Protein AF-B7FHS8-F1 (afdb_monomer)

Organism: Medicago truncatula (NCBI:txid3880)

Radius of gyration: 16.81 Å; Cα contacts (8 Å, |Δi|>4): 198; chains: 1; bounding box: 44×31×42 Å

pLDDT: mean 74.79, std 21.02, range [23.14, 94.5]

Solvent-accessible surface area (backbone atoms only — not comparable to full-atom values): 9721 Å² total; per-residue (Å²): 97,50,66,50,71,53,38,68,52,87,91,46,97,74,37,29,93,66,40,66,80,60,49,62,92,83,32,50,47,72,76,22,62,62,56,52,64,51,77,44,52,55,69,56,52,48,52,46,67,76,44,47,94,76,57,73,77,55,83,45,67,48,57,22,57,35,58,73,45,71,89,46,100,70,90,85,82,77,78,61,73,42,45,20,51,63,85,67,43,37,55,55,37,33,74,72,74,40,55,26,77,37,44,44,40,79,94,52,69,16,61,68,60,43,76,63,44,35,53,47,36,52,76,66,15,30,76,55,98,82,54,77,72,75,74,57,67,85,72,90,70,92,76,91,85,61,71,42,56,56,51,84,77,72,81,80,121

Secondary structure (DSSP, 8-state):
-B--B----TTSTT--TTGGGG-STT-BPPSB--SS-EEE-HHHHHHHHHHTTTSPPPSSHHHHHHHHHTTS--------TTEE-STTHHHHHHHTT----EE--GGGTT-TTHHHHHHHHHHHHS--TT---------S---SS-PEEE-GGGG--

Foldseek 3Di:
DDKAAAACDPPDPQHWVVSCVQPDHRGIQDDWDFAFKDWDDPVLVVVCVVCVVVQDDISDNRSSSRVVPPPPPDDDDDDCQQEAEPPPRLQVCQVVVGAHQAYAYPVVRRPPVRVVRNVVSCVRRHPDPPPPPPAPPPPPDDDDDDIYMDGPVSVPD

InterPro domains:
  IPR002659 Glycosyl transferase, family 31 [PF01762] (1-79)

Structure (mmCIF, N/CA/C/O backbone):
data_AF-B7FHS8-F1
#
_entry.id   AF-B7FHS8-F1
#
loop_
_atom_site.group_PDB
_atom_site.id
_atom_site.type_symbol
_atom_site.label_atom_id
_atom_site.label_alt_id
_atom_site.label_comp_id
_atom_site.label_asym_id
_atom_site.label_entity_id
_atom_site.label_seq_id
_atom_site.pdbx_PDB_ins_code
_atom_site.Cartn_x
_atom_site.Cartn_y
_atom_site.Cartn_z
_atom_site.occupancy
_atom_site.B_iso_or_equiv
_atom_site.auth_seq_id
_atom_site.auth_comp_id
_atom_site.auth_asym_id
_atom_site.auth_atom_id
_atom_site.pdbx_PDB_model_num
ATOM 1 N N . MET A 1 1 ? -5.056 -7.783 -5.333 1.00 84.19 1 MET A N 1
ATOM 2 C CA . MET A 1 1 ? -3.941 -7.962 -4.362 1.00 84.19 1 MET A CA 1
ATOM 3 C C . MET A 1 1 ? -2.734 -8.632 -5.019 1.00 84.19 1 MET A C 1
ATOM 5 O O . MET A 1 1 ? -2.921 -9.353 -5.997 1.00 84.19 1 MET A O 1
ATOM 9 N N . LYS A 1 2 ? -1.511 -8.455 -4.486 1.00 85.69 2 LYS A N 1
ATOM 10 C CA . LYS A 1 2 ? -0.290 -9.116 -5.005 1.00 85.69 2 LYS A CA 1
ATOM 11 C C . LYS A 1 2 ? 0.631 -9.667 -3.908 1.00 85.69 2 LYS A C 1
ATOM 13 O O . LYS A 1 2 ? 0.546 -9.265 -2.753 1.00 85.69 2 LYS A O 1
ATOM 18 N N . SER A 1 3 ? 1.564 -10.522 -4.335 1.00 87.25 3 SER A N 1
ATOM 19 C CA . SER A 1 3 ? 2.794 -10.886 -3.616 1.00 87.25 3 SER A CA 1
ATOM 20 C C . SER A 1 3 ? 3.949 -10.890 -4.621 1.00 87.25 3 SER A C 1
ATOM 22 O O . SER A 1 3 ? 4.053 -11.792 -5.455 1.00 87.25 3 SER A O 1
ATOM 24 N N . GLY A 1 4 ? 4.768 -9.839 -4.592 1.00 88.06 4 GLY A N 1
ATOM 25 C CA . GLY A 1 4 ? 5.897 -9.634 -5.507 1.00 88.06 4 GLY A CA 1
ATOM 26 C C . GLY A 1 4 ? 7.252 -9.819 -4.821 1.00 88.06 4 GLY A C 1
ATOM 27 O O . GLY A 1 4 ? 7.293 -9.876 -3.591 1.00 88.06 4 GLY A O 1
ATOM 28 N N . PRO A 1 5 ? 8.351 -9.924 -5.590 1.00 92.25 5 PRO A N 1
ATOM 29 C CA . PRO A 1 5 ? 9.697 -9.990 -5.025 1.00 92.25 5 PRO A CA 1
ATOM 30 C C . PRO A 1 5 ? 10.024 -8.713 -4.245 1.00 92.25 5 PRO A C 1
ATOM 32 O O . PRO A 1 5 ? 9.641 -7.618 -4.661 1.00 92.25 5 PRO A O 1
ATOM 35 N N . VAL A 1 6 ? 10.753 -8.860 -3.141 1.00 94.19 6 VAL A N 1
ATOM 36 C CA . VAL A 1 6 ? 11.310 -7.724 -2.399 1.00 94.19 6 VAL A CA 1
ATOM 37 C C . VAL A 1 6 ? 12.499 -7.172 -3.175 1.00 94.19 6 VAL A C 1
ATOM 39 O O . VAL A 1 6 ? 13.426 -7.905 -3.521 1.00 94.19 6 VAL A O 1
ATOM 42 N N . LEU A 1 7 ? 12.470 -5.878 -3.486 1.00 91.94 7 LEU A N 1
ATOM 43 C CA . LEU A 1 7 ? 13.485 -5.255 -4.328 1.00 91.94 7 LEU A CA 1
ATOM 44 C C . LEU 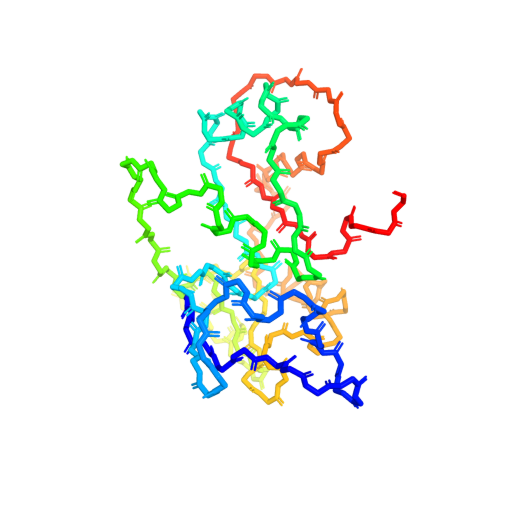A 1 7 ? 14.651 -4.717 -3.482 1.00 91.94 7 LEU A C 1
ATOM 46 O O . LEU A 1 7 ? 14.655 -3.569 -3.043 1.00 91.94 7 LEU A O 1
ATOM 50 N N . SER A 1 8 ? 15.670 -5.551 -3.271 1.00 91.31 8 SER A N 1
ATOM 51 C CA . SER A 1 8 ? 16.859 -5.235 -2.457 1.00 91.31 8 SER A CA 1
ATOM 52 C C . SER A 1 8 ? 17.888 -4.330 -3.147 1.00 91.31 8 SER A C 1
ATOM 54 O O . SER A 1 8 ? 18.749 -3.746 -2.489 1.00 91.31 8 SER A O 1
ATOM 56 N N . ARG A 1 9 ? 17.829 -4.197 -4.476 1.00 91.81 9 ARG A N 1
ATOM 57 C CA . ARG A 1 9 ? 18.802 -3.409 -5.239 1.00 91.81 9 ARG A CA 1
ATOM 58 C C . ARG A 1 9 ? 18.475 -1.916 -5.214 1.00 91.81 9 ARG A C 1
ATOM 60 O O . ARG A 1 9 ? 17.352 -1.535 -5.506 1.00 91.81 9 ARG A O 1
ATOM 67 N N . LYS A 1 10 ? 19.475 -1.068 -4.963 1.00 90.00 10 LYS A N 1
ATOM 68 C CA . LYS A 1 10 ? 19.312 0.398 -4.859 1.00 90.00 10 LYS A CA 1
ATOM 69 C C . LYS A 1 10 ? 18.961 1.110 -6.171 1.00 90.00 10 LYS A C 1
ATOM 71 O O . LYS A 1 10 ? 18.537 2.257 -6.132 1.00 90.00 10 LYS A O 1
ATOM 76 N N . ASP A 1 11 ? 19.171 0.470 -7.319 1.00 91.00 11 ASP A N 1
ATOM 77 C CA . ASP A 1 11 ? 19.002 1.064 -8.652 1.00 91.00 11 ASP A CA 1
ATOM 78 C C . ASP A 1 11 ? 17.592 0.895 -9.241 1.00 91.00 11 ASP A C 1
ATOM 80 O O . ASP A 1 11 ? 17.339 1.302 -10.374 1.00 91.00 11 ASP A O 1
ATOM 84 N N . VAL A 1 12 ? 16.659 0.312 -8.485 1.00 87.62 12 VAL A N 1
ATOM 85 C CA . VAL A 1 12 ? 15.277 0.091 -8.931 1.00 87.62 12 VAL A CA 1
ATOM 86 C C . VAL A 1 12 ? 14.306 1.039 -8.228 1.00 87.62 12 VAL A C 1
ATOM 88 O O . VAL A 1 12 ? 14.482 1.382 -7.063 1.00 87.62 12 VAL A O 1
ATOM 91 N N . LYS A 1 13 ? 13.245 1.442 -8.940 1.00 81.50 13 LYS A N 1
ATOM 92 C CA . LYS A 1 13 ? 12.278 2.466 -8.498 1.00 81.50 13 LYS A CA 1
ATOM 93 C C . LYS A 1 13 ? 11.674 2.207 -7.111 1.00 81.50 13 LYS A C 1
ATOM 95 O O . LYS A 1 13 ? 11.480 3.148 -6.357 1.00 81.50 13 LYS A O 1
ATOM 100 N N . TYR A 1 14 ? 11.372 0.948 -6.806 1.00 85.19 14 TYR A N 1
ATOM 101 C CA . TYR A 1 14 ? 10.695 0.531 -5.574 1.00 85.19 14 TYR A CA 1
ATOM 102 C C . TYR A 1 14 ? 11.651 -0.206 -4.629 1.00 85.19 14 TYR A C 1
ATOM 104 O O . TYR A 1 14 ? 11.275 -1.200 -4.010 1.00 85.19 14 TYR A O 1
ATOM 112 N N . HIS A 1 15 ? 12.917 0.225 -4.586 1.00 91.00 15 HIS A N 1
ATOM 113 C CA . HIS A 1 15 ? 13.902 -0.334 -3.669 1.00 91.00 15 HIS A CA 1
ATOM 114 C C . HIS A 1 15 ? 13.401 -0.254 -2.222 1.00 91.00 15 HIS A C 1
ATOM 116 O O . HIS A 1 15 ? 13.015 0.815 -1.760 1.00 91.00 15 HIS A O 1
ATOM 122 N N . GLU A 1 16 ? 13.458 -1.376 -1.507 1.00 93.62 16 GLU A N 1
ATOM 123 C CA . GLU A 1 16 ? 13.179 -1.448 -0.076 1.00 93.62 16 GLU A CA 1
ATOM 124 C C . GLU A 1 16 ? 14.501 -1.485 0.709 1.00 93.62 16 GLU A C 1
ATOM 126 O O . GLU A 1 16 ? 15.185 -2.514 0.695 1.00 93.62 16 GLU A O 1
ATOM 131 N N . PRO A 1 17 ? 14.896 -0.390 1.389 1.00 93.50 17 PRO A N 1
ATOM 132 C CA . PRO A 1 17 ? 16.143 -0.334 2.151 1.00 93.50 1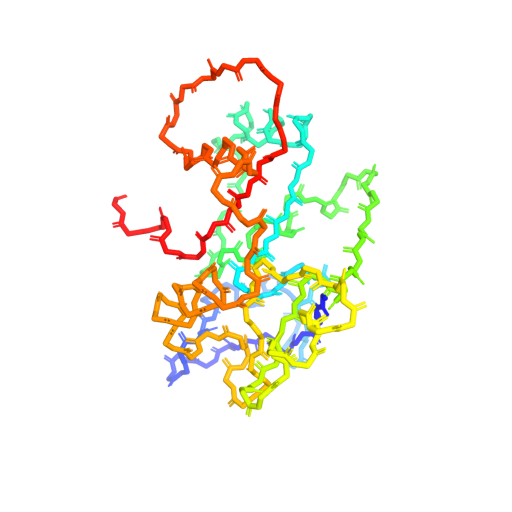7 PRO A CA 1
ATOM 133 C C . PRO A 1 17 ? 16.202 -1.376 3.268 1.00 93.50 17 PRO A C 1
ATOM 135 O O . PRO A 1 17 ? 17.276 -1.884 3.591 1.00 93.50 17 PRO A O 1
ATOM 138 N N . GLU A 1 18 ? 15.048 -1.725 3.837 1.00 94.31 18 GLU A N 1
ATOM 139 C CA . GLU A 1 18 ? 14.930 -2.701 4.914 1.00 94.31 18 GLU A CA 1
ATOM 140 C C . GLU A 1 18 ? 14.512 -4.086 4.400 1.00 94.31 18 GLU A C 1
ATOM 142 O O . GLU A 1 18 ? 13.861 -4.850 5.112 1.00 94.31 18 GLU A O 1
ATOM 147 N N . PHE A 1 19 ? 14.913 -4.442 3.170 1.00 93.00 19 PHE A N 1
ATOM 148 C CA . PHE A 1 19 ? 14.553 -5.713 2.524 1.00 93.00 19 PHE A CA 1
ATOM 149 C C . PHE A 1 19 ? 14.855 -6.947 3.390 1.00 93.00 19 PHE A C 1
ATOM 151 O O . PHE A 1 19 ? 14.131 -7.937 3.329 1.00 93.00 19 PHE A O 1
ATOM 158 N N . TRP A 1 20 ? 15.893 -6.874 4.228 1.00 92.56 20 TRP A N 1
ATOM 159 C CA . TRP A 1 20 ? 16.312 -7.937 5.143 1.00 92.56 20 TRP A CA 1
ATOM 160 C C . TRP A 1 20 ? 15.251 -8.287 6.203 1.00 92.56 20 TRP A C 1
ATOM 162 O O . TRP A 1 20 ? 15.263 -9.393 6.738 1.00 92.56 20 TRP A O 1
ATOM 172 N N . LYS A 1 21 ? 14.294 -7.391 6.493 1.00 94.25 21 LYS A N 1
ATOM 173 C CA . LYS A 1 21 ? 13.159 -7.674 7.393 1.00 94.25 21 LYS A CA 1
ATOM 174 C C . LYS A 1 21 ? 12.150 -8.655 6.792 1.00 94.25 21 LYS A C 1
ATOM 176 O O . LYS A 1 21 ? 11.369 -9.256 7.523 1.00 94.25 21 LYS A O 1
ATOM 181 N N . PHE A 1 22 ? 12.181 -8.846 5.474 1.00 93.44 22 PHE A N 1
ATOM 182 C CA . PHE A 1 22 ? 11.322 -9.783 4.748 1.00 93.44 22 PHE A CA 1
ATOM 183 C C . PHE A 1 22 ? 11.985 -11.162 4.561 1.00 93.44 22 PHE A C 1
ATOM 185 O O . PHE A 1 22 ? 11.486 -12.011 3.818 1.00 93.44 22 PHE A O 1
ATOM 192 N N . GLY A 1 23 ? 13.103 -11.400 5.252 1.00 92.69 23 GLY A N 1
ATOM 193 C CA . GLY A 1 23 ? 13.878 -12.635 5.222 1.00 92.69 23 GLY A CA 1
ATOM 194 C C . GLY A 1 23 ? 15.058 -12.567 4.253 1.00 92.69 23 GLY A C 1
ATOM 195 O O . GLY A 1 23 ? 15.755 -11.557 4.181 1.00 92.69 23 GLY A O 1
ATOM 196 N N . GLU A 1 24 ? 15.315 -13.668 3.552 1.00 89.81 24 GLU A N 1
ATOM 197 C CA . GLU A 1 24 ? 16.479 -13.822 2.678 1.00 89.81 24 GLU A CA 1
ATOM 198 C C . GLU A 1 24 ? 16.276 -13.182 1.298 1.00 89.81 24 GLU A C 1
ATOM 200 O O . GLU A 1 24 ? 15.163 -12.865 0.868 1.00 89.81 24 GLU A O 1
ATOM 205 N N . GLU A 1 25 ? 17.381 -12.990 0.580 1.00 85.00 25 GLU A N 1
ATOM 206 C CA . GLU A 1 25 ? 17.345 -12.484 -0.787 1.00 85.00 25 GLU A CA 1
ATOM 207 C C . GLU A 1 25 ? 16.526 -13.414 -1.699 1.00 85.00 25 GLU A C 1
ATOM 209 O O . GLU A 1 25 ? 16.683 -14.632 -1.687 1.00 85.00 25 GLU A O 1
ATOM 214 N N . GLY A 1 26 ? 15.631 -12.828 -2.498 1.00 86.19 26 GLY A N 1
ATOM 215 C CA . GLY A 1 26 ? 14.687 -13.574 -3.338 1.00 86.19 26 GLY A CA 1
ATOM 216 C C . GLY A 1 26 ? 13.326 -13.831 -2.685 1.00 86.19 26 GLY A C 1
ATOM 217 O O . GLY A 1 26 ? 12.400 -14.271 -3.375 1.00 86.19 26 GLY A O 1
ATOM 218 N N . ASN A 1 27 ? 13.159 -13.494 -1.401 1.00 92.81 27 ASN A N 1
ATOM 219 C CA . ASN A 1 27 ? 11.854 -13.534 -0.755 1.00 92.81 27 ASN A CA 1
ATOM 220 C C . ASN A 1 27 ? 10.860 -12.549 -1.378 1.00 92.81 27 ASN A C 1
ATOM 222 O O . ASN A 1 27 ? 11.199 -11.571 -2.054 1.00 92.81 27 ASN A O 1
ATOM 226 N N . LYS A 1 28 ? 9.583 -12.842 -1.140 1.00 93.75 28 LYS A N 1
ATOM 227 C CA . LYS A 1 28 ? 8.456 -12.024 -1.580 1.00 93.75 28 LYS A CA 1
ATOM 228 C C . LYS A 1 28 ? 7.884 -11.253 -0.403 1.00 93.75 28 LYS A C 1
ATOM 230 O O . LYS A 1 28 ? 7.900 -11.739 0.725 1.00 93.75 28 LYS A O 1
ATOM 235 N N . TYR A 1 29 ? 7.308 -10.091 -0.690 1.00 92.25 29 TYR A N 1
ATOM 236 C CA . TYR A 1 29 ? 6.439 -9.417 0.263 1.00 92.25 29 TYR A CA 1
ATOM 237 C C . TYR A 1 29 ? 5.284 -10.342 0.665 1.00 92.25 29 TYR A C 1
ATOM 239 O O . TYR A 1 29 ? 4.790 -11.137 -0.149 1.00 92.25 29 TYR A O 1
ATOM 247 N N . PHE A 1 30 ? 4.799 -10.178 1.895 1.00 91.62 30 PHE A N 1
ATOM 248 C CA . PHE A 1 30 ? 3.501 -10.716 2.293 1.00 91.62 30 PHE A CA 1
ATOM 249 C C . PHE A 1 30 ? 2.410 -10.212 1.341 1.00 91.62 30 PHE A C 1
ATOM 251 O O . PHE A 1 30 ? 2.581 -9.222 0.624 1.00 91.62 30 PHE A O 1
ATOM 258 N N . ARG A 1 31 ? 1.282 -10.917 1.284 1.00 89.56 31 ARG A N 1
ATOM 259 C CA . ARG A 1 31 ? 0.183 -10.532 0.398 1.00 89.56 31 ARG A CA 1
ATOM 260 C C . ARG A 1 31 ? -0.425 -9.210 0.872 1.00 89.56 31 ARG A C 1
ATOM 262 O O . ARG A 1 31 ? -0.886 -9.137 2.000 1.00 89.56 31 ARG A O 1
ATOM 269 N N . HIS A 1 32 ? -0.436 -8.198 0.010 1.00 89.38 32 HIS A N 1
ATOM 270 C CA . HIS A 1 32 ? -0.971 -6.866 0.313 1.00 89.38 32 HIS A CA 1
ATOM 271 C C . HIS A 1 32 ? -1.855 -6.337 -0.825 1.00 89.38 32 HIS A C 1
ATOM 273 O O . HIS A 1 32 ? -1.823 -6.836 -1.965 1.00 89.38 32 HIS A O 1
ATOM 279 N N . ALA A 1 33 ? -2.694 -5.352 -0.494 1.00 86.94 33 ALA A N 1
ATOM 280 C CA . ALA A 1 33 ? -3.403 -4.549 -1.483 1.00 86.94 33 ALA A CA 1
ATOM 281 C C . ALA A 1 33 ? -2.382 -3.763 -2.312 1.00 86.94 33 ALA A C 1
ATOM 283 O O . ALA A 1 33 ? -1.333 -3.396 -1.811 1.00 86.94 33 ALA A O 1
ATOM 284 N N . THR A 1 34 ? -2.639 -3.577 -3.600 1.00 80.62 34 THR A N 1
ATOM 285 C CA . THR A 1 34 ? -1.729 -2.870 -4.507 1.00 80.62 34 THR A CA 1
ATOM 286 C C . THR A 1 34 ? -2.559 -2.275 -5.631 1.00 80.62 34 THR A C 1
ATOM 288 O O . THR A 1 34 ? -3.580 -2.859 -6.009 1.00 80.62 34 THR A O 1
ATOM 291 N N . GLY A 1 35 ? -2.099 -1.169 -6.199 1.00 72.75 35 GLY A N 1
ATOM 292 C CA . GLY A 1 35 ? -2.804 -0.454 -7.255 1.00 72.75 35 GLY A CA 1
ATOM 293 C C . GLY A 1 35 ? -3.132 0.970 -6.832 1.00 72.75 35 GLY A C 1
ATOM 294 O O . GLY A 1 35 ? -2.537 1.493 -5.899 1.00 72.75 35 GLY A O 1
ATOM 295 N N . GLN A 1 36 ? -4.058 1.593 -7.557 1.00 70.31 36 GLN A N 1
ATOM 296 C CA . GLN A 1 36 ? -4.402 3.007 -7.376 1.00 70.31 36 GLN A CA 1
ATOM 297 C C . GLN A 1 36 ? -5.336 3.258 -6.193 1.00 70.31 36 GLN A C 1
ATOM 299 O O . GLN A 1 36 ? -5.424 4.387 -5.727 1.00 70.31 36 GLN A O 1
ATOM 304 N N . ILE A 1 37 ? -6.060 2.228 -5.754 1.00 75.81 37 ILE A N 1
ATOM 305 C CA . ILE A 1 37 ? -7.092 2.357 -4.737 1.00 75.81 37 ILE A CA 1
ATOM 306 C C . ILE A 1 37 ? -7.123 1.122 -3.846 1.00 75.81 37 ILE A C 1
ATOM 308 O O . ILE A 1 37 ? -6.963 -0.014 -4.303 1.00 75.81 37 ILE A O 1
ATOM 312 N N . TYR A 1 38 ? -7.354 1.363 -2.568 1.00 82.19 38 TYR A N 1
ATOM 313 C CA . TYR A 1 38 ? -7.749 0.369 -1.588 1.00 82.19 38 TYR A CA 1
ATOM 314 C C . TYR A 1 38 ? -8.637 1.053 -0.553 1.00 82.19 38 TYR A C 1
ATOM 316 O O . TYR A 1 38 ? -8.512 2.255 -0.314 1.00 82.19 38 TYR A O 1
ATOM 324 N N . ALA A 1 39 ? -9.545 0.277 0.029 1.00 84.00 39 ALA A N 1
ATOM 325 C CA . ALA A 1 39 ? -10.451 0.733 1.068 1.00 84.00 39 ALA A CA 1
ATOM 326 C C . ALA A 1 39 ? -10.171 -0.028 2.361 1.00 84.00 39 ALA A C 1
ATOM 328 O O . ALA A 1 39 ? -9.850 -1.220 2.337 1.00 84.00 39 ALA A O 1
ATOM 329 N N . ILE A 1 40 ? -10.314 0.664 3.484 1.00 85.94 40 ILE A N 1
ATOM 330 C CA . ILE A 1 40 ? -10.258 0.069 4.817 1.00 85.94 40 ILE A CA 1
ATOM 331 C C . ILE A 1 40 ? -11.521 0.437 5.593 1.00 85.94 40 ILE A C 1
ATOM 333 O O . ILE A 1 40 ? -12.131 1.484 5.361 1.00 85.94 40 ILE A O 1
ATOM 337 N N . SER A 1 41 ? -11.929 -0.432 6.518 1.00 87.50 41 SER A N 1
ATOM 338 C CA . SER A 1 41 ? -13.056 -0.139 7.401 1.00 87.50 41 SER A CA 1
ATOM 339 C C . SER A 1 41 ? -12.719 0.993 8.377 1.00 87.50 41 SER A C 1
ATOM 341 O O . SER A 1 41 ? -11.553 1.231 8.706 1.00 87.50 41 SER A O 1
ATOM 343 N N . LYS A 1 42 ? -13.757 1.660 8.892 1.00 86.19 42 LYS A N 1
ATOM 344 C CA . LYS A 1 42 ? -13.653 2.708 9.922 1.00 86.19 42 LYS A CA 1
ATOM 345 C C . LYS A 1 42 ? -12.866 2.246 11.151 1.00 86.19 42 LYS A C 1
ATOM 347 O O . LYS A 1 42 ? -12.054 3.003 11.683 1.00 86.19 42 LYS A O 1
ATOM 352 N N . ASP A 1 43 ? -13.051 0.996 11.563 1.00 87.62 43 ASP A N 1
ATOM 353 C CA . ASP A 1 43 ? -12.345 0.419 12.709 1.00 87.62 43 ASP A CA 1
ATOM 354 C C . ASP A 1 43 ? -10.842 0.286 12.438 1.00 87.62 43 ASP A C 1
ATOM 356 O O . ASP A 1 43 ? -10.026 0.631 13.292 1.00 87.62 43 ASP A O 1
ATOM 360 N N . LEU A 1 44 ? -10.458 -0.137 11.227 1.00 89.56 44 LEU A N 1
ATOM 361 C CA . LEU A 1 44 ? -9.052 -0.220 10.828 1.00 89.56 44 LEU A CA 1
ATOM 362 C C . LEU A 1 44 ? -8.415 1.161 10.670 1.00 89.56 44 LEU A C 1
ATOM 364 O O . LEU A 1 44 ? -7.287 1.362 11.117 1.00 89.56 44 LEU A O 1
ATOM 368 N N . ALA A 1 45 ? -9.137 2.128 10.100 1.00 89.06 45 ALA A N 1
ATOM 369 C CA . ALA A 1 45 ? -8.670 3.511 10.016 1.00 89.06 45 ALA A CA 1
ATOM 370 C C . ALA A 1 45 ? -8.439 4.107 11.417 1.00 89.06 45 ALA A C 1
ATOM 372 O O . ALA A 1 45 ? -7.403 4.718 11.683 1.00 89.06 45 ALA A O 1
ATOM 373 N N . THR A 1 46 ? -9.366 3.851 12.342 1.00 87.62 46 THR A N 1
ATOM 374 C CA . THR A 1 46 ? -9.262 4.269 13.746 1.00 87.62 46 THR A CA 1
ATOM 375 C C . THR A 1 46 ? -8.078 3.598 14.441 1.00 87.62 46 THR A C 1
ATOM 377 O O . THR A 1 46 ? -7.294 4.269 15.112 1.00 87.62 46 THR A O 1
ATOM 380 N N . TYR A 1 47 ? -7.895 2.289 14.237 1.00 90.25 47 TYR A N 1
ATOM 381 C CA . TYR A 1 47 ? -6.746 1.550 14.757 1.00 90.25 47 TYR A CA 1
ATOM 382 C C . TYR A 1 47 ? -5.422 2.157 14.281 1.00 90.25 47 TYR A C 1
ATOM 384 O O . TYR A 1 47 ? -4.528 2.382 15.101 1.00 90.25 47 TYR A O 1
ATOM 392 N N . ILE A 1 48 ? -5.307 2.470 12.986 1.00 91.38 48 ILE A N 1
ATOM 393 C CA . ILE A 1 48 ? -4.117 3.119 12.423 1.00 91.38 48 ILE A CA 1
ATOM 394 C C . ILE A 1 48 ? -3.892 4.482 13.071 1.00 91.38 48 ILE A C 1
ATOM 396 O O . ILE A 1 48 ? -2.782 4.757 13.517 1.00 91.38 48 ILE A O 1
ATOM 400 N N . SER A 1 49 ? -4.930 5.317 13.160 1.00 90.31 49 SER A N 1
ATOM 401 C CA . SER A 1 49 ? -4.837 6.665 13.733 1.00 90.31 49 SER A CA 1
ATOM 402 C C . SER A 1 49 ? -4.341 6.646 15.183 1.00 90.31 49 SER A C 1
ATOM 404 O O . SER A 1 49 ? -3.409 7.373 15.526 1.00 90.31 49 SER A O 1
ATOM 406 N N . ILE A 1 50 ? -4.894 5.760 16.017 1.00 91.75 50 ILE A N 1
ATOM 407 C CA . ILE A 1 50 ? -4.521 5.637 17.434 1.00 91.75 50 ILE A CA 1
ATOM 408 C C . ILE A 1 50 ? -3.088 5.110 17.597 1.00 91.75 50 ILE A C 1
ATOM 410 O O . ILE A 1 50 ? -2.350 5.576 18.465 1.00 91.75 50 ILE A O 1
ATOM 414 N N . ASN A 1 51 ? -2.682 4.139 16.775 1.00 93.00 51 ASN A N 1
ATOM 415 C CA . ASN A 1 51 ? -1.402 3.439 16.925 1.00 93.00 51 ASN A CA 1
ATOM 416 C C . ASN A 1 51 ? -0.292 3.989 16.014 1.00 93.00 51 ASN A C 1
ATOM 418 O O . ASN A 1 51 ? 0.821 3.466 16.018 1.00 93.00 51 ASN A O 1
ATOM 422 N N . GLN A 1 52 ? -0.550 5.065 15.266 1.00 90.12 52 GLN A N 1
ATOM 423 C CA . GLN A 1 52 ? 0.368 5.640 14.278 1.00 90.12 52 GLN A CA 1
ATOM 424 C C . GLN A 1 52 ? 1.827 5.800 14.758 1.00 90.12 52 GLN A C 1
ATOM 426 O O . GLN A 1 52 ? 2.720 5.514 13.957 1.00 90.12 52 GLN A O 1
ATOM 431 N N . PRO A 1 53 ? 2.123 6.193 16.019 1.00 92.81 53 PRO A N 1
ATOM 432 C CA . PRO A 1 53 ? 3.503 6.341 16.493 1.00 92.81 53 PRO A CA 1
ATOM 433 C C . PRO A 1 53 ? 4.310 5.038 16.579 1.00 92.81 53 PRO A C 1
ATOM 435 O O . PRO A 1 53 ? 5.538 5.092 16.581 1.00 92.81 53 PRO A O 1
ATOM 438 N N . ILE A 1 54 ? 3.646 3.881 16.677 1.00 94.50 54 ILE A N 1
ATOM 439 C CA . ILE A 1 54 ? 4.297 2.562 16.785 1.00 94.50 54 ILE A CA 1
ATOM 440 C C . ILE A 1 54 ? 4.220 1.751 15.486 1.00 94.50 54 ILE A C 1
ATOM 442 O O . ILE A 1 54 ? 4.879 0.719 15.362 1.00 94.50 54 ILE A O 1
ATOM 446 N N . LEU A 1 55 ? 3.421 2.204 14.518 1.00 93.19 55 LEU A N 1
ATOM 447 C CA . LEU A 1 55 ? 3.271 1.549 13.226 1.00 93.19 55 LEU A CA 1
ATOM 448 C C . LEU A 1 55 ? 4.476 1.855 12.331 1.00 93.19 55 LEU A C 1
ATOM 450 O O . LEU A 1 55 ? 4.699 2.991 11.907 1.00 93.19 55 LEU A O 1
ATOM 454 N N . HIS A 1 56 ? 5.262 0.817 12.038 1.00 94.44 56 HIS A N 1
ATOM 455 C CA . HIS A 1 56 ? 6.450 0.929 11.193 1.00 94.44 56 HIS A CA 1
ATOM 456 C C . HIS A 1 56 ? 6.071 1.253 9.746 1.00 94.44 56 HIS A C 1
ATOM 458 O O . HIS A 1 56 ? 5.200 0.601 9.170 1.00 94.44 56 HIS A O 1
ATOM 464 N N . LYS A 1 57 ? 6.746 2.235 9.146 1.00 93.38 57 LYS A N 1
ATOM 465 C CA . LYS A 1 57 ? 6.578 2.608 7.736 1.00 93.38 57 LYS A CA 1
ATOM 466 C C . LYS A 1 57 ? 7.741 2.047 6.919 1.00 93.38 57 LYS A C 1
ATOM 468 O O . LYS A 1 57 ? 8.900 2.315 7.224 1.00 93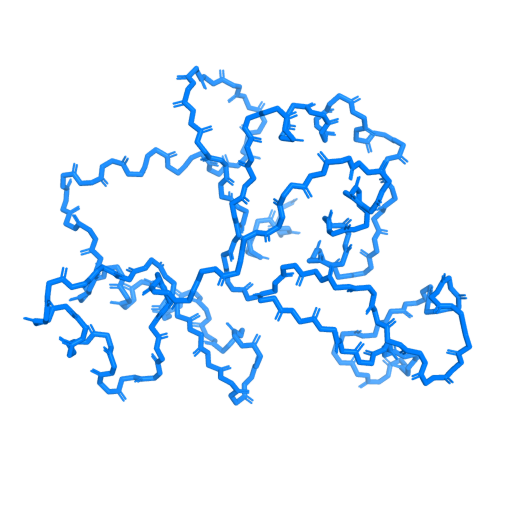.38 57 LYS A O 1
ATOM 473 N N . TYR A 1 58 ? 7.412 1.276 5.893 1.00 91.94 58 TYR A N 1
ATOM 474 C CA . TYR A 1 58 ? 8.335 0.803 4.863 1.00 91.94 58 TYR A CA 1
ATOM 475 C C . TYR A 1 58 ? 8.460 1.834 3.734 1.00 91.94 58 TYR A C 1
ATOM 477 O O . TYR A 1 58 ? 7.708 2.808 3.688 1.00 91.94 58 TYR A O 1
ATOM 485 N N . ALA A 1 59 ? 9.393 1.622 2.801 1.00 91.38 59 ALA A N 1
ATOM 486 C CA . ALA A 1 59 ? 9.605 2.557 1.693 1.00 91.38 59 ALA A CA 1
ATOM 487 C C . ALA A 1 59 ? 8.419 2.619 0.714 1.00 91.38 59 ALA A C 1
ATOM 489 O O . ALA A 1 59 ? 8.261 3.607 0.002 1.00 91.38 59 ALA A O 1
ATOM 490 N N . ASN A 1 60 ? 7.593 1.570 0.679 1.00 87.44 60 ASN A N 1
ATOM 491 C CA . ASN A 1 60 ? 6.396 1.481 -0.154 1.00 87.44 60 ASN A CA 1
ATOM 492 C C . ASN A 1 60 ? 5.142 1.591 0.734 1.00 87.44 60 ASN A C 1
ATOM 494 O O . ASN A 1 60 ? 5.049 0.893 1.754 1.00 87.44 60 ASN A O 1
ATOM 498 N N . GLU A 1 61 ? 4.176 2.452 0.387 1.00 88.00 61 GLU A N 1
ATOM 499 C CA . GLU A 1 61 ? 3.010 2.674 1.258 1.00 88.00 61 GLU A CA 1
ATOM 500 C C . GLU A 1 61 ? 2.055 1.481 1.302 1.00 88.00 61 GLU A C 1
ATOM 502 O O . GLU A 1 61 ? 1.552 1.139 2.371 1.00 88.00 61 GLU A O 1
ATOM 507 N N . ASP A 1 62 ? 1.878 0.795 0.172 1.00 87.25 62 ASP A N 1
ATOM 508 C CA . ASP A 1 62 ? 1.044 -0.402 0.061 1.00 87.25 62 ASP A CA 1
ATOM 509 C C . ASP A 1 62 ? 1.591 -1.559 0.920 1.00 87.25 62 ASP A C 1
ATOM 511 O O . ASP A 1 62 ? 0.838 -2.283 1.580 1.00 87.25 62 ASP A O 1
ATOM 515 N N . VAL A 1 63 ? 2.920 -1.669 1.000 1.00 91.62 63 VAL A N 1
ATOM 516 C CA . VAL A 1 63 ? 3.617 -2.561 1.935 1.00 91.62 63 VAL A CA 1
ATOM 517 C C . VAL A 1 63 ? 3.423 -2.093 3.379 1.00 91.62 63 VAL A C 1
ATOM 519 O O . VAL A 1 63 ? 3.095 -2.906 4.236 1.00 91.62 63 VAL A O 1
ATOM 522 N N . SER A 1 64 ? 3.572 -0.802 3.678 1.00 92.50 64 SER A N 1
ATOM 523 C CA . SER A 1 64 ? 3.358 -0.279 5.040 1.00 92.50 64 SER A CA 1
ATOM 524 C C . SER A 1 64 ? 1.972 -0.633 5.566 1.00 92.50 64 SER A C 1
ATOM 526 O O . SER A 1 64 ? 1.863 -1.298 6.597 1.00 92.50 64 SER A O 1
ATOM 528 N N . LEU A 1 65 ? 0.932 -0.299 4.804 1.00 92.25 65 LEU A N 1
ATOM 529 C CA . LEU A 1 65 ? -0.449 -0.590 5.158 1.00 92.25 65 LEU A CA 1
ATOM 530 C C . LEU A 1 65 ? -0.680 -2.085 5.375 1.00 92.25 65 LEU A C 1
ATOM 532 O O . LEU A 1 65 ? -1.210 -2.488 6.407 1.00 92.25 65 LEU A O 1
ATOM 536 N N . GLY A 1 66 ? -0.258 -2.919 4.421 1.00 92.00 66 GLY A N 1
ATOM 537 C CA . GLY A 1 66 ? -0.460 -4.355 4.551 1.00 92.00 66 GLY A CA 1
ATOM 538 C C . GLY A 1 66 ? 0.265 -4.930 5.772 1.00 92.00 66 GLY A C 1
ATOM 539 O O . GLY A 1 66 ? -0.260 -5.841 6.405 1.00 92.00 66 GLY A O 1
ATOM 540 N N . SER A 1 67 ? 1.418 -4.369 6.163 1.00 94.12 67 SER A N 1
ATOM 541 C CA . SER A 1 67 ? 2.169 -4.834 7.336 1.00 94.12 67 SER A CA 1
ATOM 542 C C . SER A 1 67 ? 1.433 -4.599 8.653 1.00 94.12 67 SER A C 1
ATOM 544 O O . SER A 1 67 ? 1.512 -5.435 9.553 1.00 94.12 67 SER A O 1
ATOM 546 N N . TRP A 1 68 ? 0.678 -3.502 8.751 1.00 94.25 68 TRP A N 1
ATOM 547 C CA . TRP A 1 68 ? -0.081 -3.147 9.952 1.00 94.25 68 TRP A CA 1
ATOM 548 C C . TRP A 1 68 ? -1.222 -4.125 10.226 1.00 94.25 68 TRP A C 1
ATOM 550 O O . TRP A 1 68 ? -1.680 -4.234 11.360 1.00 94.25 68 TRP A O 1
ATOM 560 N N . PHE A 1 69 ? -1.649 -4.866 9.203 1.00 92.06 69 PHE A N 1
ATOM 561 C CA . PHE A 1 69 ? -2.774 -5.788 9.282 1.00 92.06 69 PHE A CA 1
ATOM 562 C C . PHE A 1 69 ? -2.375 -7.265 9.387 1.00 92.06 69 PHE A C 1
ATOM 564 O O . PHE A 1 69 ? -3.233 -8.092 9.673 1.00 92.06 69 PHE A O 1
ATOM 571 N N . ILE A 1 70 ? -1.093 -7.624 9.229 1.00 91.38 70 ILE A N 1
ATOM 572 C CA . ILE A 1 70 ? -0.635 -9.033 9.279 1.00 91.38 70 ILE A CA 1
ATOM 573 C C . ILE A 1 70 ? -0.974 -9.712 10.609 1.00 91.38 70 ILE A C 1
ATOM 575 O O . ILE A 1 70 ? -1.287 -10.900 10.635 1.00 91.38 70 ILE A O 1
ATOM 579 N N . GLY A 1 71 ? -0.861 -8.974 11.714 1.00 91.50 71 GLY A N 1
ATOM 580 C CA . GLY A 1 71 ? -1.136 -9.484 13.057 1.00 91.50 71 GLY A CA 1
ATOM 581 C C . GLY A 1 71 ? -2.598 -9.365 13.488 1.00 91.50 71 GLY A C 1
ATOM 582 O O . GLY A 1 71 ? -2.905 -9.711 14.626 1.00 91.50 71 GLY A O 1
ATOM 583 N N . LEU A 1 72 ? -3.476 -8.842 12.627 1.00 93.56 72 LEU A N 1
ATOM 584 C CA . LEU A 1 72 ? -4.885 -8.611 12.929 1.00 93.56 72 LEU A CA 1
ATOM 585 C C . LEU A 1 72 ? -5.761 -9.661 12.241 1.00 93.56 72 LEU A C 1
ATOM 587 O O . LEU A 1 72 ? -5.461 -10.131 11.145 1.00 93.56 72 LEU A O 1
ATOM 591 N N . GLU A 1 73 ? -6.885 -9.999 12.867 1.00 93.31 73 GLU A N 1
ATOM 592 C CA . GLU A 1 73 ? -7.899 -10.869 12.270 1.00 93.31 73 GLU A CA 1
ATOM 593 C C . GLU A 1 73 ? -8.791 -10.052 11.324 1.00 93.31 73 GLU A C 1
ATOM 595 O O . GLU A 1 73 ? -9.887 -9.624 11.678 1.00 93.31 73 GLU A O 1
ATOM 600 N N . VAL A 1 74 ? -8.274 -9.773 10.124 1.00 90.69 74 VAL A N 1
ATOM 601 C CA . VAL A 1 74 ? -8.953 -8.967 9.099 1.00 90.69 74 VAL A CA 1
ATOM 602 C C . VAL A 1 74 ? -9.276 -9.776 7.844 1.00 90.69 74 VAL A C 1
ATOM 604 O O . VAL A 1 74 ? -8.462 -10.561 7.344 1.00 90.69 74 VAL A O 1
ATOM 607 N N . GLU A 1 75 ? -10.460 -9.542 7.284 1.00 90.19 75 GLU A N 1
ATOM 608 C CA . GLU A 1 75 ? -10.838 -10.097 5.989 1.00 90.19 75 GLU A CA 1
ATOM 609 C C . GLU A 1 75 ? -10.240 -9.257 4.854 1.00 90.19 75 GLU A C 1
ATOM 611 O O . GLU A 1 75 ? -10.445 -8.047 4.767 1.00 90.19 75 GLU A O 1
ATOM 616 N N . HIS A 1 76 ? -9.498 -9.914 3.963 1.00 87.25 76 HIS A N 1
ATOM 617 C CA . HIS A 1 76 ? -8.922 -9.279 2.785 1.00 87.25 76 HIS A CA 1
ATOM 618 C C . HIS A 1 76 ? -9.761 -9.604 1.547 1.00 87.25 76 HIS A C 1
ATOM 620 O O . HIS A 1 76 ? -9.796 -10.754 1.104 1.00 87.25 76 HIS A O 1
ATOM 626 N N . ILE A 1 77 ? -10.376 -8.582 0.953 1.00 86.69 77 ILE A N 1
ATOM 627 C CA . ILE A 1 77 ? -11.224 -8.711 -0.238 1.00 86.69 77 ILE A CA 1
ATOM 628 C C . ILE A 1 77 ? -10.442 -8.225 -1.470 1.00 86.69 77 ILE A C 1
ATOM 630 O O . ILE A 1 77 ? -9.948 -7.100 -1.504 1.00 86.69 77 ILE A O 1
ATOM 634 N N . ASP A 1 78 ? -10.304 -9.081 -2.490 1.00 84.00 78 ASP A N 1
ATOM 635 C CA . ASP A 1 78 ? -9.683 -8.742 -3.784 1.00 84.00 78 ASP A CA 1
ATOM 636 C C . ASP A 1 78 ? -10.768 -8.597 -4.858 1.00 84.00 78 ASP A C 1
ATOM 638 O O . ASP A 1 78 ? -10.957 -9.494 -5.683 1.00 84.00 78 ASP A O 1
ATOM 642 N N . ASP A 1 79 ? -11.497 -7.480 -4.822 1.00 80.12 79 ASP A N 1
ATOM 643 C CA . ASP A 1 79 ? -12.520 -7.170 -5.820 1.00 80.12 79 ASP A CA 1
ATOM 644 C C . ASP A 1 79 ? -11.928 -6.366 -6.986 1.00 80.12 79 ASP A C 1
ATOM 646 O O . ASP A 1 79 ? -11.410 -5.261 -6.832 1.00 80.12 79 ASP A O 1
ATOM 650 N N . ARG A 1 80 ? -11.998 -6.950 -8.184 1.00 76.94 80 ARG A N 1
ATOM 651 C CA . ARG A 1 80 ? -11.499 -6.349 -9.430 1.00 76.94 80 ARG A CA 1
ATOM 652 C C . ARG A 1 80 ? -12.611 -5.769 -10.294 1.00 76.94 80 ARG A C 1
ATOM 654 O O . ARG A 1 80 ? -12.311 -5.229 -11.358 1.00 76.94 80 ARG A O 1
ATOM 661 N N . SER A 1 81 ? -13.871 -5.905 -9.883 1.00 74.62 81 SER A N 1
ATOM 662 C CA . SER A 1 81 ? -15.017 -5.366 -10.616 1.00 74.62 81 SER A CA 1
ATOM 663 C C . SER A 1 81 ? -14.924 -3.843 -10.737 1.00 74.62 81 SER A C 1
ATOM 665 O O . SER A 1 81 ? -15.136 -3.317 -11.827 1.00 74.62 81 SER A O 1
ATOM 667 N N . MET A 1 82 ? -14.453 -3.182 -9.673 1.00 72.25 82 MET A N 1
ATOM 668 C CA . MET A 1 82 ? -14.280 -1.729 -9.558 1.00 72.25 82 MET A CA 1
ATOM 669 C C . MET A 1 82 ? -13.086 -1.165 -10.351 1.00 72.25 82 MET A C 1
ATOM 671 O O . MET A 1 82 ? -12.921 0.055 -10.440 1.00 72.25 82 MET A O 1
ATOM 675 N N . CYS A 1 83 ? -12.241 -2.029 -10.920 1.00 74.88 83 CYS A N 1
ATOM 676 C CA . CYS A 1 83 ? -11.069 -1.635 -11.697 1.00 74.88 83 CYS A CA 1
ATOM 677 C C . CYS A 1 83 ? -11.338 -1.752 -13.196 1.00 74.88 83 CYS A C 1
ATOM 679 O O . CYS A 1 83 ? -11.797 -2.785 -13.688 1.00 74.88 83 CYS A O 1
ATOM 681 N N . CYS A 1 84 ? -10.945 -0.727 -13.939 1.00 77.75 84 CYS A N 1
ATOM 682 C CA . CYS A 1 84 ? -10.972 -0.713 -15.392 1.00 77.75 84 CYS A CA 1
ATOM 683 C C . CYS A 1 84 ? -9.559 -0.822 -15.977 1.00 77.75 84 CYS A C 1
ATOM 685 O O . CYS A 1 84 ? -8.609 -0.218 -15.479 1.00 77.75 84 CYS A O 1
ATOM 687 N N . GLY A 1 85 ? -9.410 -1.613 -17.035 1.00 72.50 85 GLY A N 1
ATOM 688 C CA . GLY A 1 85 ? -8.168 -1.764 -17.784 1.00 72.50 85 GLY A CA 1
ATOM 689 C C . GLY A 1 85 ? -7.863 -0.567 -18.687 1.00 72.50 85 GLY A C 1
ATOM 690 O O . GLY A 1 85 ? -8.405 0.530 -18.544 1.00 72.50 85 GLY A O 1
ATOM 691 N N . THR A 1 86 ? -6.968 -0.774 -19.650 1.00 68.12 86 THR A N 1
ATOM 692 C CA . THR A 1 86 ? -6.723 0.203 -20.713 1.00 68.12 86 THR A CA 1
ATOM 693 C C . THR A 1 86 ? -7.972 0.392 -21.583 1.00 68.12 86 THR A C 1
ATOM 695 O O . THR A 1 86 ? -8.711 -0.570 -21.806 1.00 68.12 86 THR A O 1
ATOM 698 N N . PRO A 1 87 ? -8.220 1.612 -22.103 1.00 68.88 87 PRO A N 1
ATOM 6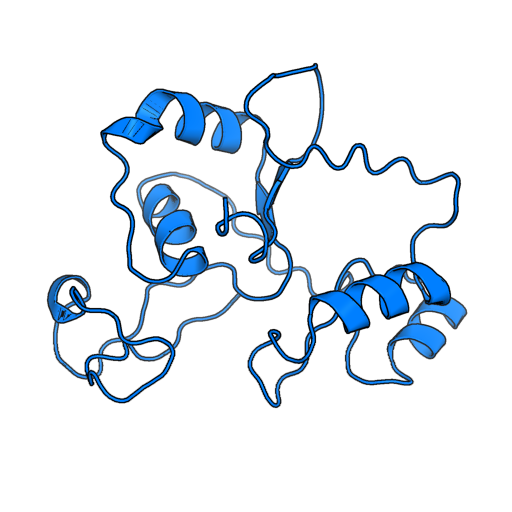99 C CA . PRO A 1 87 ? -9.313 1.846 -23.041 1.00 68.88 87 PRO A CA 1
ATOM 700 C C . PRO A 1 87 ? -9.311 0.815 -24.183 1.00 68.88 87 PRO A C 1
ATOM 702 O O . PRO A 1 87 ? -8.229 0.478 -24.682 1.00 68.88 87 PRO A O 1
ATOM 705 N N . PRO A 1 88 ? -10.485 0.320 -24.614 1.00 77.81 88 PRO A N 1
ATOM 706 C CA . PRO A 1 88 ? -11.836 0.807 -24.293 1.00 77.81 88 PRO A CA 1
ATOM 707 C C . PRO A 1 88 ? -12.558 0.048 -23.147 1.00 77.81 88 PRO A C 1
ATOM 709 O O . PRO A 1 88 ? -13.788 -0.004 -23.124 1.00 77.81 88 PRO A O 1
ATOM 712 N N . ASP A 1 89 ? -11.829 -0.589 -22.216 1.00 80.81 89 ASP A N 1
ATOM 713 C CA . ASP A 1 89 ? -12.431 -1.434 -21.161 1.00 80.81 89 ASP A CA 1
ATOM 714 C C . ASP A 1 89 ? -13.439 -0.676 -20.272 1.00 80.81 89 ASP A C 1
ATOM 716 O O . ASP A 1 89 ? -14.502 -1.197 -19.937 1.00 80.81 89 ASP A O 1
ATOM 720 N N . CYS A 1 90 ? -13.138 0.584 -19.948 1.00 78.94 90 CYS A N 1
ATOM 721 C CA . CYS A 1 90 ? -13.985 1.453 -19.125 1.00 78.94 90 CYS A CA 1
ATOM 722 C C . CYS A 1 90 ? -15.340 1.742 -19.759 1.00 78.94 90 CYS A C 1
ATOM 724 O O . CYS A 1 90 ? -16.379 1.618 -19.112 1.00 78.94 90 CYS A O 1
ATOM 726 N N . GLU A 1 91 ? -15.348 2.048 -21.046 1.00 81.38 91 GLU A N 1
ATOM 727 C CA . GLU A 1 91 ? -16.555 2.360 -21.790 1.00 81.38 91 GLU A CA 1
ATOM 728 C C . GLU A 1 91 ? -17.438 1.125 -21.977 1.00 81.38 91 GLU A C 1
ATOM 730 O O . GLU A 1 91 ? -18.659 1.214 -21.844 1.00 81.38 91 GLU A O 1
ATOM 735 N N . TRP A 1 92 ? -16.840 -0.039 -2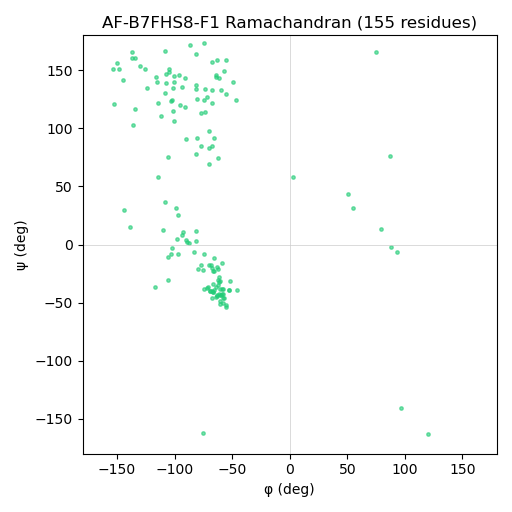2.242 1.00 83.19 92 TRP A N 1
ATOM 736 C CA . TRP A 1 92 ? -17.586 -1.294 -22.359 1.00 83.19 92 TRP A CA 1
ATOM 737 C C . TRP A 1 92 ? -18.199 -1.729 -21.031 1.00 83.19 92 TRP A C 1
ATOM 739 O O . TRP A 1 92 ? -19.356 -2.151 -21.001 1.00 83.19 92 TRP A O 1
ATOM 749 N N . LYS A 1 93 ? -17.464 -1.584 -19.923 1.00 79.12 93 LYS A N 1
ATOM 750 C CA . LYS A 1 93 ? -17.993 -1.869 -18.586 1.00 79.12 93 LYS A CA 1
ATOM 751 C C . LYS A 1 93 ? -19.150 -0.942 -18.223 1.00 79.12 93 LYS A C 1
ATOM 753 O O . LYS A 1 93 ? -20.180 -1.442 -17.772 1.00 79.12 93 LYS A O 1
ATOM 758 N N . ALA A 1 94 ? -19.032 0.352 -18.520 1.00 80.06 94 ALA A N 1
ATOM 759 C CA . ALA A 1 94 ? -20.110 1.316 -18.314 1.00 80.06 94 ALA A CA 1
ATOM 760 C C . ALA A 1 94 ? -21.367 0.978 -19.133 1.00 80.06 94 ALA A C 1
ATOM 762 O O . ALA A 1 94 ? -22.476 1.008 -18.605 1.00 80.06 94 ALA A O 1
ATOM 763 N N . GLN A 1 95 ? -21.215 0.583 -20.403 1.00 81.19 95 GLN A N 1
ATOM 764 C CA . GLN A 1 95 ? -22.342 0.152 -21.247 1.00 81.19 95 GLN A CA 1
ATOM 765 C C . GLN A 1 95 ? -23.055 -1.094 -20.707 1.00 81.19 95 GLN A C 1
ATOM 767 O O . GLN A 1 95 ? -24.259 -1.246 -20.903 1.00 81.19 95 GLN A O 1
ATOM 772 N N . ALA A 1 96 ? -22.329 -1.971 -20.013 1.00 82.56 96 ALA A N 1
ATOM 773 C CA . ALA A 1 96 ? -22.882 -3.144 -19.343 1.00 82.56 96 ALA A CA 1
ATOM 774 C C . ALA A 1 96 ? -23.509 -2.831 -17.966 1.00 82.56 96 ALA A C 1
ATOM 776 O O . ALA A 1 96 ? -23.952 -3.753 -17.286 1.00 82.56 96 ALA A O 1
ATOM 777 N N . GLY A 1 97 ? -23.544 -1.558 -17.551 1.00 77.44 97 GLY A N 1
ATOM 778 C CA . GLY A 1 97 ? -24.070 -1.129 -16.253 1.00 77.44 97 GLY A CA 1
ATOM 779 C C . GLY A 1 97 ? -23.110 -1.339 -15.080 1.00 77.44 97 GLY A C 1
ATOM 780 O O . GLY A 1 97 ? -23.540 -1.259 -13.934 1.00 77.44 97 GLY A O 1
ATOM 781 N N . ASN A 1 98 ? -21.828 -1.615 -15.344 1.00 77.44 98 ASN A N 1
ATOM 782 C CA . ASN A 1 98 ? -20.807 -1.720 -14.305 1.00 77.44 98 ASN A CA 1
ATOM 783 C C . ASN A 1 98 ? -20.132 -0.366 -14.076 1.00 77.44 98 ASN A C 1
ATOM 785 O O . ASN A 1 98 ? -19.864 0.375 -15.022 1.00 77.44 98 ASN A O 1
ATOM 789 N N . ILE A 1 99 ? -19.802 -0.090 -12.820 1.00 76.31 99 ILE A N 1
ATOM 790 C CA . ILE A 1 99 ? -19.085 1.116 -12.406 1.00 76.31 99 ILE A CA 1
ATOM 791 C C . ILE A 1 99 ? -17.596 0.800 -12.286 1.00 76.31 99 ILE A C 1
ATOM 793 O O . ILE A 1 99 ? -17.210 -0.301 -11.885 1.00 76.31 99 ILE A O 1
ATOM 797 N N . CYS A 1 100 ? -16.759 1.780 -12.615 1.00 76.81 100 CYS A N 1
ATOM 798 C CA . CYS A 1 100 ? -15.336 1.732 -12.325 1.00 76.81 100 CYS A CA 1
ATOM 799 C C . CYS A 1 100 ? -14.904 2.941 -11.510 1.00 76.81 100 CYS A C 1
ATOM 801 O O . CYS A 1 100 ? -15.222 4.083 -11.833 1.00 76.81 100 CYS A O 1
ATOM 803 N N . VAL A 1 101 ? -14.107 2.667 -10.484 1.00 76.75 101 VAL A N 1
ATOM 804 C CA . VAL A 1 101 ? -13.602 3.672 -9.544 1.00 76.75 101 VAL A CA 1
ATOM 805 C C . VAL A 1 101 ? -12.123 3.958 -9.798 1.00 76.75 101 VAL A C 1
ATOM 807 O O . VAL A 1 101 ? -11.667 5.085 -9.612 1.00 76.75 101 VAL A O 1
ATOM 810 N N . ALA A 1 102 ? -11.373 2.964 -10.284 1.00 77.00 102 ALA A N 1
ATOM 811 C CA . ALA A 1 102 ? -9.942 3.080 -10.541 1.00 77.00 102 ALA A CA 1
ATOM 812 C C . ALA A 1 102 ? -9.531 2.449 -11.874 1.00 77.00 102 ALA A C 1
ATOM 814 O O . ALA A 1 102 ? -10.226 1.598 -12.434 1.00 77.00 102 ALA A O 1
ATOM 815 N N . SER A 1 103 ? -8.358 2.845 -12.370 1.00 76.75 103 SER A N 1
ATOM 816 C CA . SER A 1 103 ? -7.720 2.193 -13.511 1.00 76.75 103 SER A CA 1
ATOM 817 C C . SER A 1 103 ? -6.624 1.234 -13.041 1.00 76.75 103 SER A C 1
ATOM 819 O O . SER A 1 103 ? -5.910 1.498 -12.077 1.00 76.75 103 SER A O 1
ATOM 821 N N . PHE A 1 104 ? -6.438 0.110 -13.722 1.00 75.06 104 PHE A N 1
ATOM 822 C CA . PHE A 1 104 ? -5.308 -0.770 -13.451 1.00 75.06 104 PHE A CA 1
ATOM 823 C C . PHE A 1 104 ? -4.650 -1.219 -14.746 1.00 75.06 104 PHE A C 1
ATOM 825 O O . PHE A 1 104 ? -5.234 -1.928 -15.563 1.00 75.06 104 PHE A O 1
ATOM 832 N N . ASP A 1 105 ? -3.394 -0.817 -14.916 1.00 73.44 105 ASP A N 1
ATOM 833 C CA . ASP A 1 105 ? -2.594 -1.151 -16.083 1.00 73.44 105 ASP A CA 1
ATOM 834 C C . ASP A 1 105 ? -1.454 -2.095 -15.695 1.00 73.44 105 ASP A C 1
ATOM 836 O O . ASP A 1 105 ? -0.504 -1.710 -15.005 1.00 73.44 105 ASP A O 1
ATOM 840 N N . TRP A 1 106 ? -1.550 -3.342 -16.158 1.00 68.12 106 TRP A N 1
ATOM 841 C CA . TRP A 1 106 ? -0.549 -4.375 -15.897 1.00 68.12 106 TRP A CA 1
ATOM 842 C C . TRP A 1 106 ? 0.833 -4.022 -16.445 1.00 68.12 106 TRP A C 1
ATOM 844 O O . TRP A 1 106 ? 1.828 -4.450 -15.863 1.00 68.12 106 TRP A O 1
ATOM 854 N N . SER A 1 107 ? 0.918 -3.212 -17.506 1.00 72.56 107 SER A N 1
ATOM 855 C CA . SER A 1 107 ? 2.203 -2.830 -18.106 1.00 72.56 107 SER A CA 1
ATOM 856 C C . SER A 1 107 ? 3.094 -2.022 -17.154 1.00 72.56 107 SER A C 1
ATOM 858 O O . SER A 1 107 ? 4.309 -1.972 -17.331 1.00 72.56 107 SER A O 1
ATOM 860 N N . CYS A 1 108 ? 2.511 -1.436 -16.108 1.00 71.62 108 CYS A N 1
ATOM 861 C CA . CYS A 1 108 ? 3.207 -0.602 -15.131 1.00 71.62 108 CYS A CA 1
ATOM 862 C C . CYS A 1 108 ? 2.673 -0.768 -13.710 1.00 71.62 108 CYS A C 1
ATOM 864 O O . CYS A 1 108 ? 2.725 0.163 -12.905 1.00 71.62 108 CYS A O 1
ATOM 866 N N . SER A 1 109 ? 2.162 -1.961 -13.396 1.00 68.06 109 SER A N 1
ATOM 867 C CA . SER A 1 109 ? 1.695 -2.312 -12.049 1.00 68.06 109 SER A CA 1
ATOM 868 C C . SER A 1 109 ? 0.650 -1.341 -11.476 1.00 68.06 109 SER A C 1
ATOM 870 O O . SER A 1 109 ? 0.609 -1.123 -10.270 1.00 68.06 109 SER A O 1
ATOM 872 N N . GLY A 1 110 ? -0.180 -0.743 -12.333 1.00 65.88 110 GLY A N 1
ATOM 873 C CA . GLY A 1 110 ? -1.260 0.154 -11.926 1.00 65.88 110 GLY A CA 1
ATOM 874 C C . GLY A 1 110 ? -0.893 1.634 -11.781 1.00 65.88 110 GLY A C 1
ATOM 875 O O . GLY A 1 110 ? -1.794 2.421 -11.536 1.00 65.88 110 GLY A O 1
ATOM 876 N N . ILE A 1 111 ? 0.367 2.051 -11.976 1.00 63.88 111 ILE A N 1
ATOM 877 C CA . ILE A 1 111 ? 0.819 3.420 -11.616 1.00 63.88 111 ILE A CA 1
ATOM 878 C C . ILE A 1 111 ? 1.118 4.303 -12.856 1.00 63.88 111 ILE A C 1
ATOM 880 O O . ILE A 1 111 ? 1.731 5.367 -12.782 1.00 63.88 111 ILE A O 1
ATOM 884 N N . CYS A 1 112 ? 0.719 3.887 -14.062 1.00 72.50 112 CYS A N 1
ATOM 885 C CA . CYS A 1 112 ? 0.916 4.718 -15.257 1.00 72.50 112 CYS A CA 1
ATOM 886 C C . CYS A 1 112 ? -0.053 5.889 -15.272 1.00 72.50 112 CYS A C 1
ATOM 888 O O . CYS A 1 112 ? -1.235 5.665 -15.543 1.00 72.50 112 CYS A O 1
ATOM 890 N N . LYS A 1 113 ? 0.466 7.119 -15.163 1.00 76.00 113 LYS A N 1
ATOM 891 C CA . LYS A 1 113 ? -0.338 8.338 -15.356 1.00 76.00 113 LYS A CA 1
ATOM 892 C C . LYS A 1 113 ? -1.618 8.279 -14.513 1.00 76.00 113 LYS A C 1
ATOM 894 O O . LYS A 1 113 ? -2.717 8.481 -15.025 1.00 76.00 113 LYS A O 1
ATOM 899 N N . SER A 1 114 ? -1.475 7.841 -13.257 1.00 73.31 114 SER A N 1
ATOM 900 C CA . SER A 1 114 ? -2.610 7.486 -12.400 1.00 73.31 114 SER A CA 1
ATOM 901 C C . SER A 1 114 ? -3.561 8.658 -12.222 1.00 73.31 114 SER A C 1
ATOM 903 O O . SER A 1 114 ? -4.763 8.488 -12.393 1.00 73.31 114 SER A O 1
ATOM 905 N N . VAL A 1 115 ? -3.009 9.855 -12.015 1.00 75.44 115 VAL A N 1
ATOM 906 C CA . VAL A 1 115 ? -3.756 11.111 -11.892 1.00 75.44 115 VAL A CA 1
ATOM 907 C C . VAL A 1 115 ? -4.579 11.412 -13.147 1.00 75.44 115 VAL A C 1
ATOM 909 O O . VAL A 1 115 ? -5.735 11.821 -13.057 1.00 75.44 115 VAL A O 1
ATOM 912 N N . GLU A 1 116 ? -4.022 11.228 -14.344 1.00 80.38 116 GLU A N 1
ATOM 913 C CA . GLU A 1 116 ? -4.761 11.469 -15.585 1.00 80.38 116 GLU A CA 1
ATOM 914 C C . GLU A 1 116 ? -5.786 10.367 -15.864 1.00 80.38 116 GLU A C 1
ATOM 916 O O . GLU A 1 116 ? -6.893 10.646 -16.327 1.00 80.38 116 GLU A O 1
ATOM 921 N N . LYS A 1 117 ? -5.436 9.111 -15.576 1.00 77.25 117 LYS A N 1
ATOM 922 C CA . LYS A 1 117 ? -6.312 7.964 -15.821 1.00 77.25 117 LYS A CA 1
ATOM 923 C C . LYS A 1 117 ? -7.487 7.907 -14.852 1.00 77.25 117 LYS A C 1
ATOM 925 O O . LYS A 1 117 ? -8.580 7.573 -15.292 1.00 77.25 117 LYS A O 1
ATOM 930 N N . ILE A 1 118 ? -7.312 8.267 -13.581 1.00 77.12 118 ILE A N 1
ATOM 931 C CA . ILE A 1 118 ? -8.422 8.284 -12.620 1.00 77.12 118 ILE A CA 1
ATOM 932 C C . ILE A 1 118 ? -9.451 9.355 -12.998 1.00 77.12 118 ILE A C 1
ATOM 934 O O . ILE A 1 118 ? -10.645 9.074 -13.029 1.00 77.12 118 ILE A O 1
ATOM 938 N N . LYS A 1 119 ? -8.990 10.530 -13.459 1.00 79.69 119 LYS A N 1
ATOM 939 C CA . LYS A 1 119 ? -9.859 11.567 -14.044 1.00 79.69 119 LYS A CA 1
ATOM 940 C C . LYS A 1 119 ? -10.621 11.044 -15.259 1.00 79.69 119 LYS A C 1
ATOM 942 O O . LYS A 1 119 ? -11.811 11.309 -15.401 1.00 79.69 119 LYS A O 1
ATOM 947 N N . TYR A 1 120 ? -9.946 10.293 -16.131 1.00 80.75 120 TYR A N 1
ATOM 948 C CA . TYR A 1 120 ? -10.588 9.675 -17.288 1.00 80.75 120 TYR A CA 1
ATOM 949 C C . TYR A 1 120 ? -11.691 8.700 -16.872 1.00 80.75 120 TYR A C 1
ATOM 951 O O . TYR A 1 120 ? -12.818 8.835 -17.347 1.00 80.75 120 TYR A O 1
ATOM 959 N N . VAL A 1 121 ? -11.381 7.769 -15.963 1.00 80.00 121 VAL A N 1
ATOM 960 C CA . VAL A 1 121 ? -12.327 6.780 -15.427 1.00 80.00 121 VAL A CA 1
ATOM 961 C C . VAL A 1 121 ? -13.545 7.487 -14.848 1.00 80.00 121 VAL A C 1
ATOM 963 O O . VAL A 1 121 ? -14.656 7.221 -15.292 1.00 80.00 121 VAL A O 1
ATOM 966 N N . HIS A 1 122 ? -13.349 8.467 -13.964 1.00 80.00 122 HIS A N 1
ATOM 967 C CA . HIS A 1 122 ? -14.458 9.196 -13.341 1.00 80.00 122 HIS A CA 1
ATOM 968 C C . HIS A 1 122 ? -15.300 9.967 -14.366 1.00 80.00 122 HIS A C 1
ATOM 970 O O . HIS A 1 122 ? -16.519 10.004 -14.250 1.00 80.00 122 HIS A O 1
ATOM 976 N N . SER A 1 123 ? -14.684 10.501 -15.428 1.00 81.56 123 SER A N 1
ATOM 977 C CA . SER A 1 123 ? -15.405 11.211 -16.496 1.00 81.56 123 SER A CA 1
ATOM 978 C C . SER A 1 123 ? -16.184 10.312 -17.470 1.00 81.56 123 SER A C 1
ATOM 980 O O . SER A 1 123 ? -17.063 10.805 -18.178 1.00 81.56 123 SER A O 1
ATOM 982 N N . LYS A 1 124 ? -15.832 9.022 -17.583 1.00 81.12 124 LYS A N 1
ATOM 983 C CA . LYS A 1 124 ? -16.353 8.113 -18.625 1.00 81.12 124 LYS A CA 1
ATOM 984 C C . LYS A 1 124 ? -17.163 6.937 -18.095 1.00 81.12 124 LYS A C 1
ATOM 986 O O . LYS A 1 124 ? -18.115 6.533 -18.753 1.00 81.12 124 LYS A O 1
ATOM 991 N N . CYS A 1 125 ? -16.768 6.388 -16.954 1.00 75.31 125 CYS A N 1
ATOM 992 C CA . CYS A 1 125 ? -17.355 5.203 -16.327 1.00 75.31 125 CYS A CA 1
ATOM 993 C C . CYS A 1 125 ? -17.492 5.353 -14.799 1.00 75.31 125 CYS A C 1
ATOM 995 O O . CYS A 1 125 ? -17.679 4.356 -14.100 1.00 75.31 125 CYS A O 1
ATOM 997 N N . GLY A 1 126 ? -17.378 6.588 -14.295 1.00 70.44 126 GLY A N 1
ATOM 998 C CA . GLY A 1 126 ? -17.609 6.930 -12.898 1.00 70.44 126 GLY A CA 1
ATOM 999 C C . GLY A 1 126 ? -19.089 6.934 -12.533 1.00 70.44 126 GLY A C 1
ATOM 1000 O O . GLY A 1 126 ? -19.975 6.811 -13.377 1.00 70.44 126 GLY A O 1
ATOM 1001 N N . GLU A 1 127 ? -19.347 7.104 -11.247 1.00 65.12 127 GLU A N 1
ATOM 1002 C CA . GLU A 1 127 ? -20.627 6.812 -10.601 1.00 65.12 127 GLU A CA 1
ATOM 1003 C C . GLU A 1 127 ? -21.691 7.938 -10.767 1.00 65.12 127 GLU A C 1
ATOM 1005 O O . GLU A 1 127 ? -22.774 7.895 -10.191 1.00 65.12 127 GLU A O 1
ATOM 1010 N N . GLY A 1 128 ? -21.437 8.908 -11.657 1.00 60.78 128 GLY A N 1
ATOM 1011 C CA . GLY A 1 128 ? -22.302 10.064 -11.932 1.00 60.78 128 GLY A CA 1
ATOM 1012 C C . GLY A 1 128 ? -22.250 11.143 -10.839 1.00 60.78 128 GLY A C 1
ATOM 1013 O O . GLY A 1 128 ? -21.775 10.904 -9.737 1.00 60.78 128 GLY A O 1
ATOM 1014 N N . ASP A 1 129 ? -22.766 12.344 -11.126 1.00 57.44 129 ASP A N 1
ATOM 1015 C CA . ASP A 1 129 ? -22.657 13.520 -10.231 1.00 57.44 129 ASP A CA 1
ATOM 1016 C C . ASP A 1 129 ? -23.413 13.382 -8.888 1.00 57.44 129 ASP A C 1
ATOM 1018 O O . ASP A 1 129 ? -23.263 14.217 -7.999 1.00 57.44 129 ASP A O 1
ATOM 1022 N N . GLY A 1 130 ? -24.265 12.359 -8.748 1.00 47.50 130 GLY A N 1
ATOM 1023 C CA . GLY A 1 130 ? -25.040 12.074 -7.533 1.00 47.50 130 GLY A CA 1
ATOM 1024 C C . GLY A 1 130 ? -24.411 11.029 -6.611 1.00 47.50 130 GLY A C 1
ATOM 1025 O O . GLY A 1 130 ? -24.912 10.822 -5.506 1.00 47.50 130 GLY A O 1
ATOM 1026 N N . ALA A 1 131 ? -23.337 10.369 -7.048 1.00 50.34 131 ALA A N 1
ATOM 1027 C CA . ALA A 1 131 ? -22.560 9.487 -6.197 1.00 50.34 131 ALA A CA 1
ATOM 1028 C C . ALA A 1 131 ? -21.622 10.342 -5.354 1.00 50.34 131 ALA A C 1
ATOM 1030 O O . ALA A 1 131 ? -20.517 10.714 -5.750 1.00 50.34 131 ALA A O 1
ATOM 1031 N N . VAL A 1 132 ? -22.122 10.702 -4.179 1.00 38.50 132 VAL A N 1
ATOM 1032 C CA . VAL A 1 132 ? -21.315 11.259 -3.108 1.00 38.50 132 VAL A CA 1
ATOM 1033 C C . VAL A 1 132 ? -20.399 10.137 -2.627 1.00 38.50 132 VAL A C 1
ATOM 1035 O O . VAL A 1 132 ? -20.709 9.422 -1.683 1.00 38.50 132 VAL A O 1
ATOM 1038 N N . LEU A 1 133 ? -19.264 9.957 -3.293 1.00 38.06 133 LEU A N 1
ATOM 1039 C CA . LEU A 1 133 ? -18.086 9.571 -2.545 1.00 38.06 133 LEU A CA 1
ATOM 1040 C C . LEU A 1 133 ? -17.728 10.826 -1.748 1.00 38.06 133 LEU A C 1
ATOM 1042 O O . LEU A 1 133 ? -17.120 11.753 -2.290 1.00 38.06 133 LEU A O 1
ATOM 1046 N N . GLU A 1 134 ? -18.141 10.888 -0.479 1.00 27.45 134 GLU A N 1
ATOM 1047 C CA . GLU A 1 134 ? -17.428 11.682 0.524 1.00 27.45 134 GLU A CA 1
ATOM 1048 C C . GLU A 1 134 ? -16.020 11.068 0.621 1.00 27.45 134 GLU A C 1
ATOM 1050 O O . GLU A 1 134 ? -15.671 10.304 1.512 1.00 27.45 134 GLU A O 1
ATOM 1055 N N . CYS A 1 135 ? -15.200 11.337 -0.400 1.00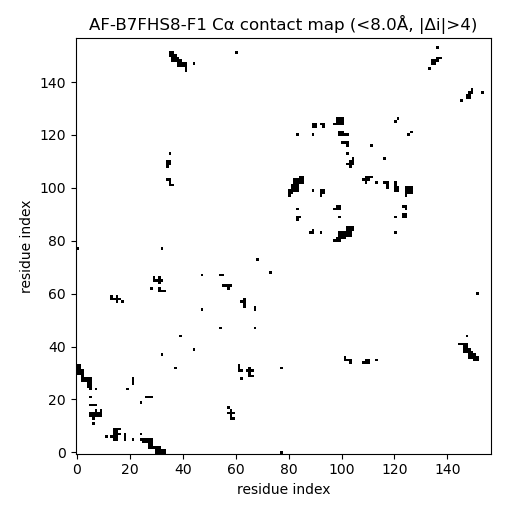 30.50 135 CYS A N 1
ATOM 1056 C CA . CYS A 1 135 ? -13.782 11.048 -0.414 1.00 30.50 135 CYS A CA 1
ATOM 1057 C C . CYS A 1 135 ? -13.146 12.012 0.581 1.00 30.50 135 CYS A C 1
ATOM 1059 O O . CYS A 1 135 ? -12.633 13.069 0.209 1.00 30.50 135 CYS A O 1
ATOM 1061 N N . PHE A 1 136 ? -13.192 11.650 1.858 1.00 23.14 136 PHE A N 1
ATOM 1062 C CA . PHE A 1 136 ? -12.250 12.169 2.827 1.00 23.14 136 PHE A CA 1
ATOM 1063 C C . PHE A 1 136 ? -10.864 11.652 2.443 1.00 23.14 136 PHE A C 1
ATOM 1065 O O . PHE A 1 136 ? -10.432 10.580 2.863 1.00 23.14 136 PHE A O 1
ATOM 1072 N N . VAL A 1 137 ? -10.172 12.454 1.633 1.00 27.80 137 VAL A N 1
ATOM 1073 C CA . VAL A 1 137 ? -8.720 12.601 1.731 1.00 27.80 137 VAL A CA 1
ATOM 1074 C C . VAL A 1 137 ? -8.430 12.800 3.213 1.00 27.80 137 VAL A C 1
ATOM 1076 O O . VAL A 1 137 ? -9.045 13.668 3.840 1.00 27.80 137 VAL A O 1
ATOM 1079 N N . LEU A 1 138 ? -7.572 11.973 3.804 1.00 29.00 138 LEU A N 1
ATOM 1080 C CA . LEU A 1 138 ? -7.207 12.087 5.216 1.00 29.00 138 LEU A CA 1
ATOM 1081 C C . LEU A 1 138 ? -6.345 13.343 5.449 1.00 29.00 138 LEU A C 1
ATOM 1083 O O . LEU A 1 138 ? -5.189 13.254 5.841 1.00 29.00 138 LEU A O 1
ATOM 1087 N N . ASP A 1 139 ? -6.935 14.529 5.323 1.00 23.75 139 ASP A N 1
ATOM 1088 C CA . ASP A 1 139 ? -6.576 15.662 6.167 1.00 23.75 139 ASP A CA 1
ATOM 1089 C C . ASP A 1 139 ? -7.247 15.424 7.524 1.00 23.75 139 ASP A C 1
ATOM 1091 O O . ASP A 1 139 ? -8.370 15.849 7.760 1.00 23.75 139 ASP A O 1
ATOM 1095 N N . LEU A 1 140 ? -6.569 14.647 8.376 1.00 29.02 140 LEU A N 1
ATOM 1096 C CA . LEU A 1 140 ? -6.739 14.462 9.829 1.00 29.02 140 LEU A CA 1
ATOM 1097 C C . LEU A 1 140 ? -7.895 15.217 10.542 1.00 29.02 140 LEU A C 1
ATOM 1099 O O . LEU A 1 140 ? -7.630 15.920 11.508 1.00 29.02 140 LEU A O 1
ATOM 1103 N N . TYR A 1 141 ? -9.168 15.050 10.182 1.00 25.53 141 TYR A N 1
ATOM 1104 C CA . TYR A 1 141 ? -10.304 15.502 10.998 1.00 25.53 141 TYR A CA 1
ATOM 1105 C C . TYR A 1 141 ? -11.540 14.633 10.726 1.00 25.53 141 TYR A C 1
ATOM 1107 O O . TYR A 1 141 ? -11.996 14.561 9.587 1.00 25.53 141 TYR A O 1
ATOM 1115 N N . PRO A 1 142 ? -12.104 13.962 11.747 1.00 33.91 142 PRO A N 1
ATOM 1116 C CA . PRO A 1 142 ? -13.164 12.987 11.547 1.00 33.91 142 PRO A CA 1
ATOM 1117 C C . PRO A 1 142 ? -14.520 13.682 11.398 1.00 33.91 142 PRO A C 1
ATOM 1119 O O . PRO A 1 142 ? -14.864 14.558 12.198 1.00 33.91 142 PRO A O 1
ATOM 1122 N N . LYS A 1 143 ? -15.333 13.225 10.444 1.00 29.91 143 LYS A N 1
ATOM 1123 C CA . LYS A 1 143 ? -16.793 13.261 10.561 1.00 29.91 143 LYS A CA 1
ATOM 1124 C C . LYS A 1 143 ? -17.383 11.897 10.231 1.00 29.91 143 LYS A C 1
ATOM 1126 O O . LYS A 1 143 ? -16.723 11.036 9.664 1.00 29.91 143 LYS A O 1
ATOM 1131 N N . GLU A 1 144 ? -18.547 11.678 10.819 1.00 37.16 144 GLU A N 1
ATOM 1132 C CA . GLU A 1 144 ? -19.150 10.379 11.065 1.00 37.16 144 GLU A CA 1
ATOM 1133 C C . GLU A 1 144 ? -19.655 9.708 9.784 1.00 37.16 144 GLU A C 1
ATOM 1135 O O . GLU A 1 144 ? -20.486 10.267 9.083 1.00 37.16 144 GLU A O 1
ATOM 1140 N N . ASP A 1 145 ? -19.184 8.466 9.620 1.00 37.28 145 ASP A N 1
ATOM 1141 C CA . ASP A 1 145 ? -19.708 7.375 8.784 1.00 37.28 145 ASP A CA 1
ATOM 1142 C C . ASP A 1 145 ? -19.240 7.317 7.330 1.00 37.28 145 ASP A C 1
ATOM 1144 O O . ASP A 1 145 ? -20.036 7.539 6.437 1.00 37.28 145 ASP A O 1
ATOM 1148 N N . ASP A 1 146 ? -17.997 6.858 7.095 1.00 32.69 146 ASP A N 1
ATOM 1149 C CA . ASP A 1 146 ? -17.515 6.522 5.745 1.00 32.69 146 ASP A CA 1
ATOM 1150 C C . ASP A 1 146 ? -16.456 5.401 5.698 1.00 32.69 146 ASP A C 1
ATOM 1152 O O . ASP A 1 146 ? -15.735 5.128 6.667 1.00 32.69 146 ASP A O 1
ATOM 1156 N N . PHE A 1 147 ? -16.374 4.743 4.533 1.00 33.22 147 PHE A N 1
ATOM 1157 C CA . PHE A 1 147 ? -15.237 3.918 4.107 1.00 33.22 147 PHE A CA 1
ATOM 1158 C C . PHE A 1 147 ? -14.068 4.828 3.717 1.00 33.22 147 PHE A C 1
ATOM 1160 O O . PHE A 1 147 ? -14.244 5.774 2.955 1.00 33.22 147 PHE A O 1
ATOM 1167 N N . PHE A 1 148 ? -12.857 4.516 4.184 1.00 39.31 148 PHE A N 1
ATOM 1168 C CA . PHE A 1 148 ? -11.685 5.348 3.908 1.00 39.31 148 PHE A CA 1
ATOM 1169 C C . PHE A 1 148 ? -10.916 4.811 2.706 1.00 39.31 148 PHE A C 1
ATOM 1171 O O . PHE A 1 148 ? -10.430 3.675 2.728 1.00 39.31 148 PHE A O 1
ATOM 1178 N N . PHE A 1 149 ? -10.787 5.647 1.677 1.00 40.09 149 PHE A N 1
ATOM 1179 C CA . PHE A 1 149 ? -9.923 5.405 0.530 1.00 40.09 149 PHE A CA 1
ATOM 1180 C C . PHE A 1 149 ? -8.567 6.058 0.756 1.00 40.09 149 PHE A C 1
ATOM 1182 O O . PHE A 1 149 ? -8.481 7.200 1.190 1.00 40.09 149 PHE A O 1
ATOM 1189 N N . TRP A 1 150 ? -7.506 5.328 0.444 1.00 41.00 150 TRP A N 1
ATOM 1190 C CA . TRP A 1 150 ? -6.144 5.850 0.457 1.00 41.00 150 TRP A CA 1
ATOM 1191 C C . TRP A 1 150 ? -5.622 5.843 -0.979 1.00 41.00 150 TRP A C 1
ATOM 1193 O O . TRP A 1 150 ? -5.588 4.794 -1.631 1.00 41.00 150 TRP A O 1
ATOM 1203 N N . SER A 1 151 ? -5.239 7.021 -1.472 1.00 36.34 151 SER A N 1
ATOM 1204 C CA . SER A 1 151 ? -4.594 7.194 -2.773 1.00 36.34 151 SER A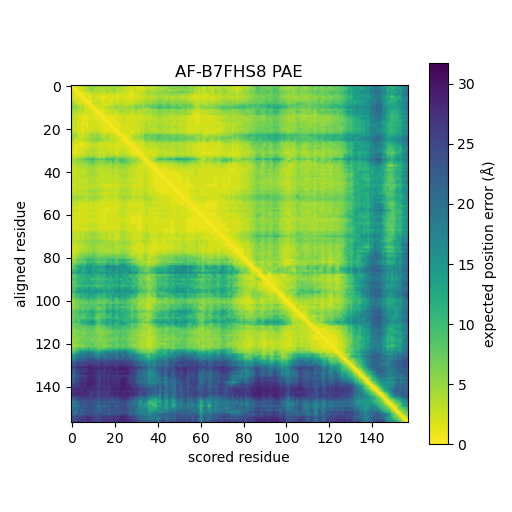 CA 1
ATOM 1205 C C . SER A 1 151 ? -3.087 7.350 -2.595 1.00 36.34 151 SER A C 1
ATOM 1207 O O . SER A 1 151 ? -2.613 8.066 -1.716 1.00 36.34 151 SER A O 1
ATOM 1209 N N . GLN A 1 152 ? -2.325 6.720 -3.485 1.00 33.72 152 GLN A N 1
ATOM 1210 C CA . GLN A 1 152 ? -0.862 6.800 -3.556 1.00 33.72 152 GLN A CA 1
ATOM 1211 C C . GLN A 1 152 ? -0.334 8.243 -3.749 1.00 33.72 152 GLN A C 1
ATOM 1213 O O . GLN A 1 152 ? 0.838 8.511 -3.493 1.00 33.72 152 GLN A O 1
ATOM 1218 N N . ASP A 1 153 ? -1.196 9.184 -4.152 1.00 34.03 153 ASP A N 1
ATOM 1219 C CA . ASP A 1 153 ? -0.854 10.598 -4.346 1.00 34.03 153 ASP A CA 1
ATOM 1220 C C . ASP A 1 153 ? -0.891 11.448 -3.048 1.00 34.03 153 ASP A C 1
ATOM 1222 O O . ASP A 1 153 ? -0.460 12.599 -3.071 1.00 34.03 153 ASP A O 1
ATOM 1226 N N . GLU A 1 154 ? -1.347 10.914 -1.905 1.00 35.22 154 GLU A N 1
ATOM 1227 C CA . GLU A 1 154 ? -1.489 11.668 -0.635 1.00 35.22 154 GLU A CA 1
ATOM 1228 C C . GLU A 1 154 ? -0.245 11.655 0.273 1.00 35.22 154 GLU A C 1
ATOM 1230 O O . GLU A 1 154 ? -0.244 12.242 1.351 1.00 35.22 154 GLU A O 1
ATOM 1235 N N . LEU A 1 155 ? 0.851 11.028 -0.159 1.00 31.17 155 LEU A N 1
ATOM 1236 C CA . LEU A 1 155 ? 2.124 11.000 0.581 1.00 31.17 155 LEU A CA 1
ATOM 1237 C C . LEU A 1 155 ? 3.116 12.102 0.170 1.00 31.17 155 LEU A C 1
ATOM 1239 O O . LEU A 1 155 ? 4.266 12.094 0.611 1.00 31.17 155 LEU A O 1
ATOM 1243 N N . LEU A 1 156 ? 2.680 13.053 -0.661 1.00 24.14 156 LEU A N 1
ATOM 1244 C CA . LEU A 1 156 ? 3.442 14.245 -1.041 1.00 24.14 156 LEU A CA 1
ATOM 1245 C C . LEU A 1 156 ? 2.782 15.531 -0.517 1.00 24.14 156 LEU A C 1
ATOM 1247 O O . LEU A 1 156 ? 2.489 16.433 -1.299 1.00 24.14 156 LEU A O 1
ATOM 1251 N N . VAL A 1 157 ? 2.604 15.626 0.805 1.00 24.50 157 VAL A N 1
ATOM 1252 C CA . VAL A 1 157 ? 2.637 16.894 1.561 1.00 24.50 157 VAL A CA 1
ATOM 1253 C C . VAL A 1 157 ? 3.383 16.670 2.871 1.00 24.50 157 VAL A C 1
ATOM 1255 O O . VAL A 1 157 ? 3.054 15.695 3.581 1.00 24.50 157 VAL A O 1
#

Mean predicted aligned error: 9.67 Å

Sequence (157 aa):
MKSGPVLSRKDVKYHEPEFWKFGEEGNKYFRHATGQIYAISKDLATYISINQPILHKYANEDVSLGSWFIGLEVEHIDDRSMCCGTPPDCEWKAQAGNICVASFDWSCSGICKSVEKIKYVHSKCGEGDGAVLECFVLDLYPKEDDFFFWSQDELLV

=== Feature glossary ===
Reading guide. The protein is described through the following features:

Foldseek 3Di. A 3Di character summarizes, for each residue, the relative orientation of the Cα frame of its nearest spatial neighbor. Because it encodes fold topology rather than chemistry, 3Di alignments detect remote structural similarity that sequence alignment misses.

Contact-map, Ramachandran, and PAE plots. Plot images: a contact map (which residues are close in 3D, as an N×N binary image), a Ramachandran scatter (backbone torsion angles, revealing secondary-structure composition at a glance), and — for AlphaFold structures — a PAE heatmap (pairwise prediction confidence).

Radius of gyration, Cα contacts, bounding box. Radius of gyration (Rg) is the root-mean-square distance of Cα atoms from their centroid — a single number for overall size and compactness. A globular domain of N residues has Rg ≈ 2.2·N^0.38 Å; an extended or disordered chain has a much larger Rg. The Cα contact count is the number of residue pairs whose Cα atoms are within 8 Å and are more than four positions apart in sequence — a standard proxy for tertiary packing density. The bounding box is the smallest axis-aligned box enclosing all Cα atoms.

Secondary structure (8-state, DSSP). Eight-state secondary structure (DSSP): H is the canonical α-helix, G the tighter 3₁₀-helix, I the wider π-helix; E/B are β-structure, T and S are turns and bends, and '-' is everything else. DSSP derives these from the pattern of main-chain N–H···O=C hydrogen bonds, not from the sequence.

B-factor. B-factor (Debye–Waller factor) reflects atomic displacement in the crystal lattice. It is an experimental observable (units Å²), not a prediction; low values mean the atom is pinned down, high values mean it moves or is heterogeneous across the crystal.

pLDDT. pLDDT is the predicted lDDT-Cα score: AlphaFold's confidence that the local environment of each residue (all inter-atomic distances within 15 Å) is correctly placed. It is a per-residue number between 0 and 100, with higher meaning more reliable.

Nearest PDB structures. Nearest PDB neighbors are the top structural matches found by Foldseek when searching this structure a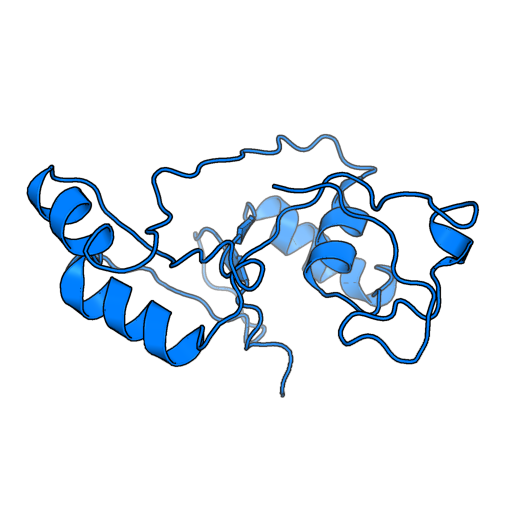gainst the entire Protein Data Bank. Each hit reports a TM-score (0 to 1; >0.5 almost always implies the same fold) and an E-value. These are *structural* homologs — they may share no detectable sequence similarity.

Solvent-accessible surface area. Accessible surface area quantifies burial. A residue with SASA near zero is packed into the hydrophobic core; one with SASA >100 Å² sits on the surface. Computed here via the Shrake–Rupley numerical algorithm with a 1.4 Å probe.

Rendered structure images. Structure images are PyMOL renders from six orthogonal camera directions. Cartoon representation draws helices as coils and strands as arrows; sticks shows the backbone as bonds; surface shows the solvent-excluded envelope. Rainbow coloring maps sequence position to hue (blue→red, N→C); chain coloring assigns a distinct color per polypeptide.

Backbone torsions (φ/ψ). φ (phi) and ψ (psi) are the two rotatable backbone dihedrals per residue: φ is the C(i-1)–N–Cα–C torsion, ψ is the N–Cα–C–N(i+1) torsion, both in degrees on (−180°, 180°]. α-helical residues cluster near (−60°, −45°); β-strand residues near (−120°, +130°). A Ramachandran plot is simply a scatter of (φ, ψ) for every residue.

Predicted aligned error. Predicted Aligned Error (PAE) is an AlphaFold confidence matrix: entry (i, j) is the expected error in the position of residue j, in ångströms, when the prediction is superimposed on the true structure at residue i. Low PAE within a block of residues means that block is internally rigid and well-predicted; high PAE between two blocks means their relative placement is uncertain even if each block individually is confident.

mmCIF coordinates. Structure coordinates are given as an mmCIF _at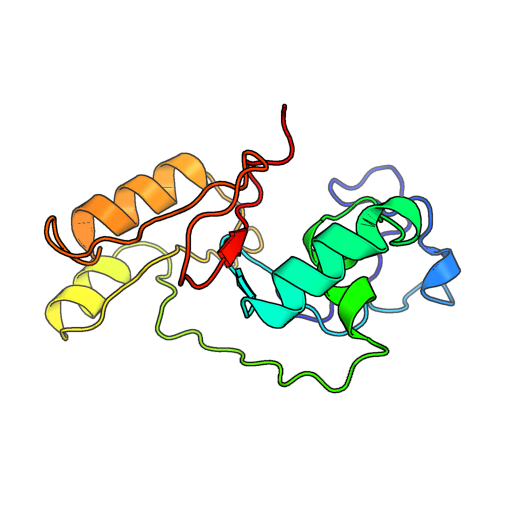om_site loop: one row per atom with element, residue name, chain id, sequence number, and x/y/z position in Å. Only the four main-chain atoms per residue are included here; side chains are omitted to keep the record compact.

InterPro / GO / CATH / organism. Database cross-references. InterPro integrates a dozen domain/family signature databases into unified entries with residue-range hits. GO terms attach function/process/location labels with evidence codes. CATH codes position the fold in a four-level structural taxonomy. Organism is the NCBI-taxonomy species name.

Secondary structure (3-state, P-SEA). SS3 is a coarse helix/strand/coil call (letters a/b/c) made by the P-SEA algorithm from inter-Cα distances and dihedrals. It is less detailed than DSSP but needs only Cα positions.

Sequence. Sequence gives the chain of amino acids in standard one-letter code (A=alanine, C=cysteine, …, Y=tyrosine), read N→C. It is the only feature that is directly encoded by the gene; all structural features are derived from the folded form of this sequence.